Protein AF-A0A7S1RQK6-F1 (afdb_monomer_lite)

Foldseek 3Di:
DFFDDDPVLLVQLVVLLVVDDADDQVRAPDNPWPAPGKDKAFAQPDVHDHPDPVSVVSVVSCVVSVSNVVSVLVRCCRRPVVVSVPDTMDMDGHHTDDDDDDPPVDPDDDDDDDGDDDDDDDDDDDPDDPPPPD

Secondary structure (DSSP, 8-state):
-PPP--HHHHHHHHHHHHH--PPPGGG-S-TTS--SEEEEEE-TTSSS-TTSHHHHHHHHHHHHTHHHHHHHHHHHHHH-TTGGGT--EEEEEES----S---TT-SS-------S--SS------SS------

Sequence (134 aa):
RGKVCSDALLDELLAELRATEWPGENSRERKTVRTQGYLILSKPGGDVQPGSSKSRLAAAKIARHARLWDLCDELMREADPEFAQRWTSVALTKQFTGSPHIDHDNTGPFYGVAVGEFTGGAICVEAGPRLRVG

Structure (mmCIF, N/CA/C/O backbone):
data_AF-A0A7S1RQK6-F1
#
_entry.id   AF-A0A7S1RQK6-F1
#
loop_
_atom_site.group_PDB
_atom_site.id
_atom_site.type_symbol
_atom_site.label_atom_id
_atom_site.label_alt_id
_atom_site.label_comp_id
_atom_site.label_asym_id
_atom_site.label_entity_id
_atom_site.label_seq_id
_atom_site.pdbx_PDB_ins_code
_atom_site.Cartn_x
_atom_site.Cartn_y
_atom_site.Cartn_z
_atom_site.occupancy
_atom_site.B_iso_or_equiv
_atom_site.auth_seq_id
_atom_site.auth_comp_id
_atom_site.auth_asym_id
_atom_site.auth_atom_id
_atom_site.pdbx_PDB_model_num
ATOM 1 N N . ARG A 1 1 ? -7.309 4.502 17.962 1.00 47.38 1 ARG A N 1
ATOM 2 C CA . ARG A 1 1 ? -8.615 4.223 17.308 1.00 47.38 1 ARG A CA 1
ATOM 3 C C . ARG A 1 1 ? -8.407 4.374 15.811 1.00 47.38 1 ARG A C 1
ATOM 5 O O . ARG A 1 1 ? -7.678 5.288 15.445 1.00 47.38 1 ARG A O 1
ATOM 12 N N . GLY A 1 2 ? -8.981 3.487 14.994 1.00 62.31 2 GLY A N 1
ATOM 13 C CA . GLY A 1 2 ? -8.925 3.621 13.535 1.00 62.31 2 GLY A CA 1
ATOM 14 C C . GLY A 1 2 ? -9.536 4.947 13.081 1.00 62.31 2 GLY A C 1
ATOM 15 O O . GLY A 1 2 ? -10.439 5.467 13.742 1.00 62.31 2 GLY A O 1
ATOM 16 N N . LYS A 1 3 ? -8.992 5.512 12.005 1.00 78.94 3 LYS A N 1
ATOM 17 C CA . LYS A 1 3 ? -9.529 6.699 11.337 1.00 78.94 3 LYS A CA 1
ATOM 18 C C . LYS A 1 3 ? -10.507 6.227 10.267 1.00 78.94 3 LYS A C 1
ATOM 20 O O . LYS A 1 3 ? -10.216 5.260 9.569 1.00 78.94 3 LYS A O 1
ATOM 25 N N . VAL A 1 4 ? -11.670 6.862 10.200 1.00 82.25 4 VAL A N 1
ATOM 26 C CA . VAL A 1 4 ? -12.673 6.559 9.176 1.00 82.25 4 VAL A CA 1
ATOM 27 C C . VAL A 1 4 ? -12.263 7.303 7.913 1.00 82.25 4 VAL A C 1
ATOM 29 O O . VAL A 1 4 ? -12.002 8.500 7.991 1.00 82.25 4 VAL A O 1
ATOM 32 N N . CYS A 1 5 ? -12.169 6.578 6.804 1.00 90.69 5 CYS A N 1
ATOM 33 C CA . CYS A 1 5 ? -12.042 7.153 5.469 1.00 90.69 5 CYS A CA 1
ATOM 34 C C . CYS A 1 5 ? -13.377 6.987 4.740 1.00 90.69 5 CYS A C 1
ATOM 36 O O . CYS A 1 5 ? -14.199 6.162 5.147 1.00 90.69 5 CYS A O 1
ATOM 38 N N . SER A 1 6 ? -13.587 7.756 3.683 1.00 94.31 6 SER A N 1
ATOM 39 C CA . SER A 1 6 ? -14.833 7.776 2.935 1.00 94.31 6 SER A CA 1
ATOM 40 C C . SER A 1 6 ? -15.076 6.464 2.187 1.00 94.31 6 SER A C 1
ATOM 42 O O . SER A 1 6 ? -14.183 5.920 1.535 1.00 94.31 6 SER A O 1
ATOM 44 N N . ASP A 1 7 ? -16.316 5.970 2.246 1.00 94.69 7 ASP A N 1
ATOM 45 C CA . ASP A 1 7 ? -16.705 4.722 1.576 1.00 94.69 7 ASP A CA 1
ATOM 46 C C . ASP A 1 7 ? -16.482 4.804 0.060 1.00 94.69 7 ASP A C 1
ATOM 48 O O . ASP A 1 7 ? -15.964 3.869 -0.538 1.00 94.69 7 ASP A O 1
ATOM 52 N N . ALA A 1 8 ? -16.769 5.961 -0.548 1.00 96.31 8 ALA A N 1
ATOM 53 C CA . ALA A 1 8 ? -16.534 6.189 -1.973 1.00 96.31 8 ALA A CA 1
ATOM 54 C C . ALA A 1 8 ? -15.055 6.003 -2.360 1.00 96.31 8 ALA A C 1
ATOM 56 O O . ALA A 1 8 ? -14.757 5.355 -3.361 1.00 96.31 8 ALA A O 1
ATOM 57 N N . LEU A 1 9 ? -14.123 6.513 -1.548 1.00 96.50 9 LEU A N 1
ATOM 58 C CA . LEU A 1 9 ? -12.691 6.370 -1.806 1.00 96.50 9 LEU A CA 1
ATOM 59 C C . LEU A 1 9 ? -12.213 4.928 -1.594 1.00 96.50 9 LEU A C 1
ATOM 61 O O . LEU A 1 9 ? -11.378 4.429 -2.350 1.00 96.50 9 LEU A O 1
ATOM 65 N N . LEU A 1 10 ? -12.761 4.233 -0.592 1.00 96.69 10 LEU A N 1
ATOM 66 C CA . LEU A 1 10 ? -12.490 2.811 -0.366 1.00 96.69 10 LEU A CA 1
ATOM 67 C C . LEU A 1 10 ? -13.017 1.940 -1.519 1.00 96.69 10 LEU A C 1
ATOM 69 O O . LEU A 1 10 ? -12.328 1.003 -1.932 1.00 96.69 10 LEU A O 1
ATOM 73 N N . ASP A 1 11 ? -14.188 2.267 -2.067 1.00 97.56 11 ASP A N 1
ATOM 74 C CA . ASP A 1 11 ? -14.787 1.589 -3.22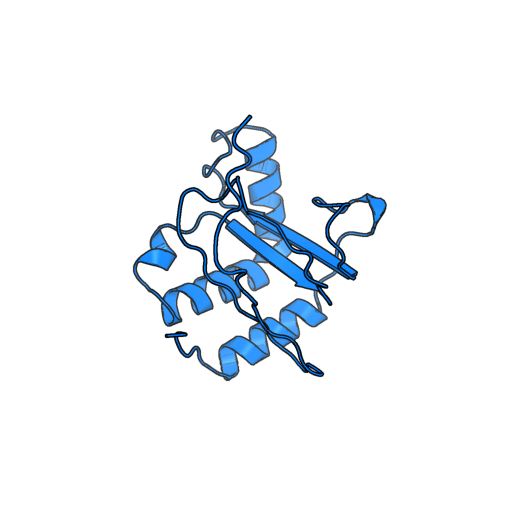0 1.00 97.56 11 ASP A CA 1
ATOM 7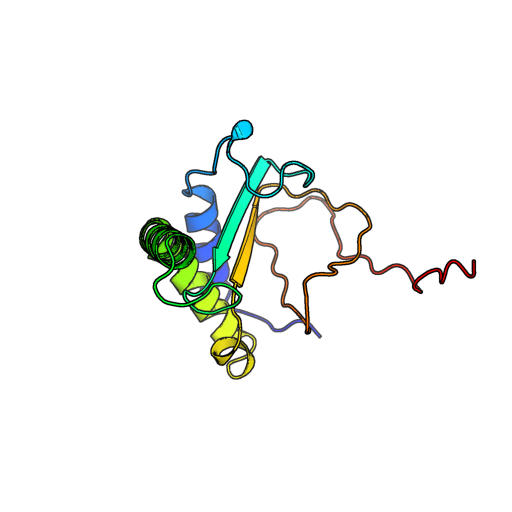5 C C . ASP A 1 11 ? -13.970 1.818 -4.499 1.00 97.56 11 ASP A C 1
ATOM 77 O O . ASP A 1 11 ? -13.694 0.865 -5.236 1.00 97.56 11 ASP A O 1
ATOM 81 N N . GLU A 1 12 ? -13.515 3.051 -4.744 1.00 97.94 12 GLU A N 1
ATOM 82 C CA . GLU A 1 12 ? -12.614 3.366 -5.858 1.00 97.94 12 GLU A CA 1
ATOM 83 C C . GLU A 1 12 ? -11.278 2.624 -5.738 1.00 97.94 12 GLU A C 1
ATOM 85 O O . GLU A 1 12 ? -10.813 2.016 -6.708 1.00 97.94 12 GLU A O 1
ATOM 90 N N . LEU A 1 13 ? -10.682 2.606 -4.541 1.00 97.81 13 LEU A N 1
ATOM 91 C CA . LEU A 1 13 ? -9.459 1.851 -4.273 1.00 97.81 13 LEU A CA 1
ATOM 92 C C . LEU A 1 13 ? -9.661 0.352 -4.518 1.00 97.81 13 LEU A C 1
ATOM 94 O O . LEU A 1 13 ? -8.820 -0.291 -5.149 1.00 97.81 13 LEU A O 1
ATOM 98 N N . LEU A 1 14 ? -10.774 -0.219 -4.055 1.00 98.00 14 LEU A N 1
ATOM 99 C CA . LEU A 1 14 ? -11.095 -1.625 -4.281 1.00 98.00 14 LEU A CA 1
ATOM 100 C C . LEU A 1 14 ? -11.269 -1.940 -5.773 1.00 98.00 14 LEU A C 1
ATOM 102 O O . LEU A 1 14 ? -10.790 -2.981 -6.236 1.00 98.00 14 LEU A O 1
ATOM 106 N N . ALA A 1 15 ? -11.943 -1.067 -6.525 1.00 98.06 15 ALA A N 1
ATOM 107 C CA . ALA A 1 15 ? -12.120 -1.224 -7.964 1.00 98.06 15 ALA A CA 1
ATOM 108 C C . ALA A 1 15 ? -10.768 -1.228 -8.694 1.00 98.06 15 ALA A C 1
ATOM 110 O O . ALA A 1 15 ? -10.494 -2.143 -9.478 1.00 98.06 15 ALA A O 1
ATOM 111 N N . GLU A 1 16 ? -9.887 -0.281 -8.368 1.00 98.00 16 GLU A N 1
ATOM 112 C CA . GLU A 1 16 ? -8.551 -0.193 -8.958 1.00 98.00 16 GLU A CA 1
ATOM 113 C C . GLU A 1 16 ? -7.683 -1.415 -8.590 1.00 98.00 16 GLU A C 1
ATOM 115 O O . GLU A 1 16 ? -7.036 -2.018 -9.451 1.00 98.00 16 GLU A O 1
ATOM 120 N N . LEU A 1 17 ? -7.718 -1.873 -7.331 1.00 97.25 17 LEU A N 1
ATOM 121 C CA . LEU A 1 17 ? -7.009 -3.083 -6.888 1.00 97.25 17 LEU A CA 1
ATOM 122 C C . LEU A 1 17 ? -7.485 -4.354 -7.611 1.00 97.25 17 LEU A C 1
ATOM 124 O O . LEU A 1 17 ? -6.682 -5.254 -7.887 1.00 97.25 17 LEU A O 1
ATOM 128 N N . ARG A 1 18 ? -8.783 -4.447 -7.925 1.00 96.62 18 ARG A N 1
ATOM 129 C CA . ARG A 1 18 ? -9.360 -5.556 -8.705 1.00 96.62 18 ARG A CA 1
ATOM 130 C C . ARG A 1 18 ? -8.921 -5.512 -10.169 1.00 96.62 18 ARG A C 1
ATOM 132 O O . ARG A 1 18 ? -8.662 -6.575 -10.731 1.00 96.62 18 ARG A O 1
ATOM 139 N N . ALA A 1 19 ? -8.811 -4.320 -10.754 1.00 96.06 19 ALA A N 1
ATOM 140 C CA . ALA A 1 19 ? -8.357 -4.112 -12.131 1.00 96.06 19 ALA A CA 1
ATOM 141 C C . ALA A 1 19 ? -6.831 -4.240 -12.303 1.00 96.06 19 ALA A C 1
ATOM 143 O O . ALA A 1 19 ? -6.342 -4.435 -13.415 1.00 96.06 19 ALA A O 1
ATOM 144 N N . THR A 1 20 ? -6.074 -4.147 -11.208 1.00 95.06 20 THR A N 1
ATOM 145 C CA . THR A 1 20 ? -4.610 -4.180 -11.224 1.00 95.06 20 THR A CA 1
ATOM 146 C C . THR A 1 20 ? -4.068 -5.505 -11.757 1.00 95.06 20 THR A C 1
ATOM 148 O O . THR A 1 20 ? -4.396 -6.590 -11.271 1.00 95.06 20 THR A O 1
ATOM 151 N N . GLU A 1 21 ? -3.144 -5.410 -12.712 1.00 92.44 21 GLU A N 1
ATOM 152 C CA . GLU A 1 21 ? -2.315 -6.532 -13.136 1.00 92.44 21 GLU A CA 1
ATOM 153 C C . GLU A 1 21 ? -1.222 -6.788 -12.086 1.00 92.44 21 GLU A C 1
ATOM 155 O O . GLU A 1 21 ? -0.273 -6.015 -11.929 1.00 92.44 21 GLU A O 1
ATOM 160 N N . TRP A 1 22 ? -1.369 -7.877 -11.333 1.00 91.75 22 TRP A N 1
ATOM 161 C CA . TRP A 1 22 ? -0.448 -8.225 -10.255 1.00 91.75 22 TRP A CA 1
ATOM 162 C C . TRP A 1 22 ? 0.832 -8.876 -10.795 1.00 91.75 22 TRP A C 1
ATOM 164 O O . TRP A 1 22 ? 0.753 -9.716 -11.695 1.00 91.75 22 TRP A O 1
ATOM 174 N N . PRO A 1 23 ? 2.014 -8.573 -10.219 1.00 87.81 23 PRO A N 1
ATOM 175 C CA . PRO A 1 23 ? 3.240 -9.277 -10.570 1.00 87.81 23 PRO A CA 1
ATOM 176 C C . PRO A 1 23 ? 3.088 -10.791 -10.385 1.00 87.81 23 PRO A C 1
ATOM 178 O O . PRO A 1 23 ? 2.694 -11.260 -9.314 1.00 87.81 23 PRO A O 1
ATOM 181 N N . GLY A 1 24 ? 3.432 -11.552 -11.427 1.00 81.56 24 GLY A N 1
ATOM 182 C CA . GLY A 1 24 ? 3.401 -13.014 -11.397 1.00 81.56 24 GLY A CA 1
ATOM 183 C C . GLY A 1 24 ? 4.347 -13.602 -10.349 1.00 81.56 24 GLY A C 1
ATOM 184 O O . GLY A 1 24 ? 5.301 -12.954 -9.917 1.00 81.56 24 GLY A O 1
ATOM 185 N N . GLU A 1 25 ? 4.105 -14.856 -9.964 1.00 73.19 25 GLU A N 1
ATOM 186 C CA . GLU A 1 25 ? 4.691 -15.489 -8.776 1.00 73.19 25 GLU A CA 1
ATOM 187 C C . GLU A 1 25 ? 6.218 -15.340 -8.652 1.00 73.19 25 GLU A C 1
ATOM 189 O O . GLU A 1 25 ? 6.740 -15.009 -7.582 1.00 73.19 25 GLU A O 1
ATOM 194 N N . ASN A 1 26 ? 6.915 -15.527 -9.776 1.00 73.06 26 ASN A N 1
ATOM 195 C CA . ASN A 1 26 ? 8.374 -15.507 -9.884 1.00 73.06 26 ASN A CA 1
ATOM 196 C C . ASN A 1 26 ? 8.990 -14.103 -9.809 1.00 73.06 26 ASN A C 1
ATOM 198 O O . ASN A 1 26 ? 10.172 -13.977 -9.475 1.00 73.06 26 ASN A O 1
ATOM 202 N N . SER A 1 27 ? 8.184 -13.074 -10.071 1.00 75.31 27 SER A N 1
ATOM 203 C CA . SER A 1 27 ? 8.580 -11.664 -10.143 1.00 75.31 27 SER A CA 1
ATOM 204 C C . SER A 1 27 ? 8.132 -10.859 -8.918 1.00 75.31 27 SER A C 1
ATOM 206 O O . SER A 1 27 ? 8.311 -9.643 -8.883 1.00 75.31 27 SER A O 1
ATOM 208 N N . ARG A 1 28 ? 7.542 -11.515 -7.909 1.00 74.94 28 ARG A N 1
ATOM 209 C CA . ARG A 1 28 ? 7.101 -10.866 -6.667 1.00 74.94 28 ARG A CA 1
ATOM 210 C C . ARG A 1 28 ? 8.294 -10.439 -5.815 1.00 74.94 28 ARG A C 1
ATOM 212 O O . ARG A 1 28 ? 9.222 -11.214 -5.588 1.00 74.94 28 ARG A O 1
ATOM 219 N N . GLU A 1 29 ? 8.208 -9.227 -5.272 1.00 79.00 29 GLU A N 1
ATOM 220 C CA . GLU A 1 29 ? 9.249 -8.616 -4.431 1.00 79.00 29 GLU A CA 1
ATOM 221 C C . GLU A 1 29 ? 9.434 -9.334 -3.087 1.00 79.00 29 GLU A C 1
ATOM 223 O O . GLU A 1 29 ? 10.536 -9.364 -2.544 1.00 79.00 29 GLU A O 1
ATOM 228 N N . ARG A 1 30 ? 8.370 -9.941 -2.548 1.00 79.31 30 ARG A N 1
ATOM 229 C CA . ARG A 1 30 ? 8.390 -10.677 -1.277 1.00 79.31 30 ARG A CA 1
ATOM 230 C C . ARG A 1 30 ? 7.843 -12.091 -1.475 1.00 79.31 30 ARG A C 1
ATOM 232 O O . ARG A 1 30 ? 6.659 -12.345 -1.290 1.00 79.31 30 ARG A O 1
ATOM 239 N N . LYS A 1 31 ? 8.718 -13.027 -1.857 1.00 78.88 31 LYS A N 1
ATOM 240 C CA . LYS A 1 31 ? 8.346 -14.427 -2.163 1.00 78.88 31 LYS A CA 1
ATOM 241 C C . LYS A 1 31 ? 7.885 -15.236 -0.945 1.00 78.88 31 LYS A C 1
ATOM 243 O O . LYS A 1 31 ? 7.193 -16.232 -1.104 1.00 78.88 31 LYS A O 1
ATOM 248 N N . THR A 1 32 ? 8.278 -14.821 0.256 1.00 83.56 32 THR A N 1
ATOM 249 C CA . THR A 1 32 ? 7.926 -15.482 1.523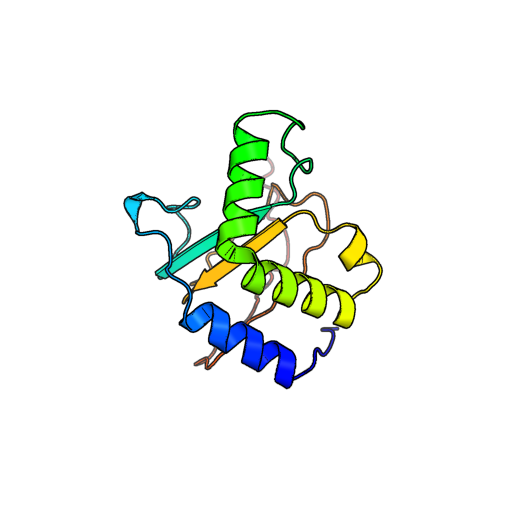 1.00 83.56 32 THR A CA 1
ATOM 250 C C . THR A 1 32 ? 6.555 -15.062 2.052 1.00 83.56 32 THR A C 1
ATOM 252 O O . THR A 1 32 ? 6.007 -15.732 2.926 1.00 83.56 32 THR A O 1
ATOM 255 N N . VAL A 1 33 ? 5.986 -13.970 1.530 1.00 84.44 33 VAL A N 1
ATOM 256 C CA . VAL A 1 33 ? 4.670 -13.473 1.933 1.00 84.44 33 VAL A CA 1
ATOM 257 C C . VAL A 1 33 ? 3.583 -14.316 1.270 1.00 84.44 33 VAL A C 1
ATOM 259 O O . VAL A 1 33 ? 3.547 -14.468 0.048 1.00 84.44 33 VAL A O 1
ATOM 262 N N . ARG A 1 34 ? 2.664 -14.853 2.080 1.00 88.06 34 ARG A N 1
ATOM 263 C CA . ARG A 1 34 ? 1.525 -15.643 1.599 1.00 88.06 34 ARG A CA 1
ATOM 264 C C . ARG A 1 34 ? 0.437 -14.715 1.077 1.00 88.06 34 ARG A C 1
ATOM 266 O O . ARG A 1 34 ? -0.313 -14.124 1.845 1.00 88.06 34 ARG A O 1
ATOM 273 N N . THR A 1 35 ? 0.382 -14.565 -0.236 1.00 90.44 35 THR A N 1
ATOM 274 C CA . THR A 1 35 ? -0.552 -13.668 -0.920 1.00 90.44 35 THR A CA 1
ATOM 275 C C . THR A 1 35 ? -0.709 -14.096 -2.378 1.00 90.44 35 THR A C 1
ATOM 277 O O . THR A 1 35 ? 0.209 -14.691 -2.948 1.00 90.44 35 THR A O 1
ATOM 280 N N . GLN A 1 36 ? -1.837 -13.778 -3.008 1.00 91.69 36 GLN A N 1
ATOM 281 C CA . GLN A 1 36 ? -2.033 -13.971 -4.452 1.00 91.69 36 GLN A CA 1
ATOM 282 C C . GLN A 1 36 ? -1.397 -12.845 -5.276 1.00 91.69 36 GLN A C 1
ATOM 284 O O . GLN A 1 36 ? -1.054 -13.049 -6.436 1.00 91.69 36 GLN A O 1
ATOM 289 N N . GLY A 1 37 ? -1.209 -11.668 -4.678 1.00 91.62 37 GLY A N 1
ATOM 290 C CA . GLY A 1 37 ? -0.585 -10.513 -5.318 1.00 91.62 37 GLY A CA 1
ATOM 291 C C . GLY A 1 37 ? 0.192 -9.674 -4.313 1.00 91.62 37 GLY A C 1
ATOM 292 O O . GLY A 1 37 ? -0.210 -9.558 -3.153 1.00 91.62 37 GLY A O 1
ATOM 293 N N . TYR A 1 38 ? 1.330 -9.131 -4.737 1.00 92.38 38 TYR A N 1
ATOM 294 C CA . TYR A 1 38 ? 2.165 -8.273 -3.901 1.00 92.38 38 TYR A CA 1
ATOM 295 C C . TYR A 1 38 ? 2.823 -7.190 -4.749 1.00 92.38 38 TYR A C 1
ATOM 297 O O . TYR A 1 38 ? 3.470 -7.504 -5.751 1.00 92.38 38 TYR A O 1
ATOM 305 N N . LEU A 1 39 ? 2.669 -5.936 -4.337 1.00 92.94 39 LEU A N 1
ATOM 306 C CA . LEU A 1 39 ? 3.200 -4.771 -5.032 1.00 92.94 39 LEU A CA 1
ATOM 307 C C . LEU A 1 39 ? 3.647 -3.727 -4.006 1.00 92.94 39 LEU A C 1
ATOM 309 O O . LEU A 1 39 ? 2.836 -3.284 -3.202 1.00 92.94 39 LEU A O 1
ATOM 313 N N . ILE A 1 40 ? 4.911 -3.307 -4.046 1.00 92.62 40 ILE A N 1
ATOM 314 C CA . ILE A 1 40 ? 5.378 -2.142 -3.281 1.00 92.62 40 ILE A CA 1
ATOM 315 C C . ILE A 1 40 ? 5.500 -0.935 -4.207 1.00 92.62 40 ILE A C 1
ATOM 317 O O . ILE A 1 40 ? 6.144 -1.017 -5.254 1.00 92.62 40 ILE A O 1
ATOM 321 N N . LEU A 1 41 ? 4.934 0.198 -3.809 1.00 93.19 41 LEU A N 1
ATOM 322 C CA . LEU A 1 41 ? 5.190 1.494 -4.433 1.00 93.19 41 LEU A CA 1
ATOM 323 C C . LEU A 1 41 ? 5.958 2.363 -3.432 1.00 93.19 41 LEU A C 1
ATOM 325 O O . LEU A 1 41 ? 5.558 2.456 -2.274 1.00 93.19 41 LEU A O 1
ATOM 329 N N . SER A 1 42 ? 7.063 2.980 -3.856 1.00 90.56 42 SER A N 1
ATOM 330 C CA . SER A 1 42 ? 7.960 3.740 -2.970 1.00 90.56 42 SER A CA 1
ATOM 331 C C . SER A 1 42 ? 8.401 5.045 -3.622 1.00 90.56 42 SER A C 1
ATOM 333 O O . SER A 1 42 ? 8.833 5.036 -4.778 1.00 90.56 42 SER A O 1
ATOM 335 N N . LYS A 1 43 ? 8.344 6.155 -2.873 1.00 84.38 43 LYS A N 1
ATOM 336 C CA . LYS A 1 43 ? 8.792 7.475 -3.335 1.00 84.38 43 LYS A CA 1
ATOM 337 C C . LYS A 1 43 ? 10.257 7.413 -3.797 1.00 84.38 43 LYS A C 1
ATOM 339 O O . LYS A 1 43 ? 11.105 6.854 -3.089 1.00 84.38 43 LYS A O 1
ATOM 344 N N . PRO A 1 44 ? 10.597 8.024 -4.945 1.00 67.69 44 PRO A N 1
ATOM 345 C CA . PRO A 1 44 ? 11.989 8.237 -5.319 1.00 67.69 44 PRO A CA 1
ATOM 346 C C . PRO A 1 44 ? 12.661 9.112 -4.254 1.00 67.69 44 PRO A C 1
ATOM 348 O O . PRO A 1 44 ? 12.154 10.186 -3.943 1.00 67.69 44 PRO A O 1
ATOM 351 N N . GLY A 1 45 ? 13.783 8.667 -3.685 1.00 60.97 45 GLY A N 1
ATOM 352 C CA . GLY A 1 45 ? 14.475 9.422 -2.633 1.00 60.97 45 GLY A CA 1
ATOM 353 C C . GLY A 1 45 ? 14.043 9.116 -1.194 1.00 60.97 45 GLY A C 1
ATOM 354 O O . GLY A 1 45 ? 14.486 9.828 -0.301 1.00 60.97 45 GLY A O 1
ATOM 355 N N . GLY A 1 46 ? 13.217 8.084 -0.956 1.00 66.69 46 GLY A N 1
ATOM 356 C CA . GLY A 1 46 ? 13.105 7.449 0.368 1.00 66.69 46 GLY A CA 1
ATOM 357 C C . GLY A 1 46 ? 14.409 6.720 0.732 1.00 66.69 46 GLY A C 1
ATOM 358 O O . GLY A 1 46 ? 15.491 7.291 0.650 1.00 66.69 46 GLY A O 1
ATOM 359 N N . ASP A 1 47 ? 14.356 5.414 0.999 1.00 60.88 47 ASP A N 1
ATOM 360 C CA . ASP A 1 47 ? 15.565 4.602 1.273 1.00 60.88 47 ASP A CA 1
ATOM 361 C C . ASP A 1 47 ? 16.480 4.396 0.045 1.00 60.88 47 ASP A C 1
ATOM 363 O O . ASP A 1 47 ? 17.456 3.643 0.073 1.00 60.88 47 ASP A O 1
ATOM 367 N N . VAL A 1 48 ? 16.152 5.030 -1.083 1.00 65.38 48 VAL A N 1
ATOM 368 C CA . VAL A 1 48 ? 16.829 4.852 -2.365 1.00 65.38 48 VAL A CA 1
ATOM 369 C C . VAL A 1 48 ? 17.504 6.151 -2.773 1.00 65.38 48 VAL A C 1
ATOM 371 O O . VAL A 1 48 ? 16.834 7.154 -3.012 1.00 65.38 48 VAL A O 1
ATOM 374 N N . GLN A 1 49 ? 18.827 6.104 -2.941 1.00 73.06 49 GLN A N 1
ATOM 375 C CA . GLN A 1 49 ? 19.631 7.253 -3.353 1.00 73.06 49 GLN A CA 1
ATOM 376 C C . GLN A 1 49 ? 19.065 7.914 -4.631 1.00 73.06 49 GLN A C 1
ATOM 378 O O . GLN A 1 49 ? 18.876 7.212 -5.640 1.00 73.06 49 GLN A O 1
ATOM 383 N N . PRO A 1 50 ? 18.818 9.240 -4.620 1.00 74.00 50 PRO A N 1
ATOM 384 C CA . PRO A 1 50 ? 18.365 9.977 -5.795 1.00 74.00 50 PRO A CA 1
ATOM 385 C C . PRO A 1 50 ? 19.304 9.791 -6.994 1.00 74.00 50 PRO A C 1
ATOM 387 O O . PRO A 1 50 ? 20.522 9.755 -6.845 1.00 74.00 50 PRO A O 1
ATOM 390 N N . GLY A 1 51 ? 18.733 9.649 -8.192 1.00 77.44 51 GLY A N 1
ATOM 391 C CA . GLY A 1 51 ? 19.485 9.457 -9.440 1.00 77.44 51 GLY A CA 1
ATOM 392 C C . GLY A 1 51 ? 20.003 8.032 -9.682 1.00 77.44 51 GLY A C 1
ATOM 393 O O . GLY A 1 51 ? 20.480 7.733 -10.778 1.00 77.44 51 GLY A O 1
ATOM 394 N N . SER A 1 52 ? 19.869 7.120 -8.715 1.00 83.44 52 SER A N 1
ATOM 395 C CA . SER A 1 52 ? 20.254 5.719 -8.897 1.00 83.44 52 SER A CA 1
ATOM 396 C C . SER A 1 52 ? 19.345 4.985 -9.896 1.00 83.44 52 SER A C 1
ATOM 398 O O . SER A 1 52 ? 18.202 5.362 -10.165 1.00 83.44 52 SER A O 1
ATOM 400 N N . SER A 1 53 ? 19.818 3.864 -10.448 1.00 85.69 53 SER A N 1
ATOM 401 C CA . SER A 1 53 ? 18.965 2.988 -11.270 1.00 85.69 53 SER A CA 1
ATOM 402 C C . SER A 1 53 ? 17.736 2.498 -10.499 1.00 85.69 53 SER A C 1
ATOM 404 O O . SER A 1 53 ? 16.650 2.426 -11.064 1.00 85.69 53 SER A O 1
ATOM 406 N N . LYS A 1 54 ? 17.879 2.249 -9.191 1.00 82.69 54 LYS A N 1
ATOM 407 C CA . LYS A 1 54 ? 16.761 1.876 -8.318 1.00 82.69 54 LYS A CA 1
ATOM 408 C C . LYS A 1 54 ? 15.731 3.004 -8.192 1.00 82.69 54 LYS A C 1
ATOM 410 O O . LYS A 1 54 ? 14.542 2.722 -8.290 1.00 82.69 54 LYS A O 1
ATOM 415 N N . SER A 1 55 ? 16.153 4.267 -8.044 1.00 84.62 55 SER A N 1
ATOM 416 C CA . SER A 1 55 ? 15.204 5.389 -7.937 1.00 84.62 55 SER A CA 1
ATOM 417 C C . SER A 1 55 ? 14.438 5.606 -9.242 1.00 84.62 55 SER A C 1
ATOM 419 O O . SER A 1 55 ? 13.251 5.915 -9.212 1.00 84.62 55 SER A O 1
ATOM 421 N N . ARG A 1 56 ? 15.094 5.396 -10.392 1.00 87.44 56 ARG A N 1
ATOM 422 C CA . ARG A 1 56 ? 14.449 5.462 -11.714 1.00 87.44 56 ARG A CA 1
ATOM 423 C C . ARG A 1 56 ? 13.414 4.354 -11.907 1.00 87.44 56 ARG A C 1
ATOM 425 O O . ARG A 1 56 ? 12.321 4.628 -12.389 1.00 87.44 56 ARG A O 1
ATOM 432 N N . LEU A 1 57 ? 13.731 3.126 -11.495 1.00 88.56 57 LEU A N 1
ATOM 433 C CA . LEU A 1 57 ? 12.785 2.006 -11.545 1.00 88.56 57 LEU A CA 1
ATOM 434 C C . LEU A 1 57 ? 11.591 2.224 -10.606 1.00 88.56 57 LEU A C 1
ATOM 436 O O . LEU A 1 57 ? 10.461 1.960 -11.005 1.00 88.56 57 LEU A O 1
ATOM 440 N N . ALA A 1 58 ? 11.817 2.753 -9.399 1.00 89.19 58 ALA A N 1
ATOM 441 C CA . ALA A 1 58 ? 10.742 3.097 -8.468 1.00 89.19 58 ALA A CA 1
ATOM 442 C C . ALA A 1 58 ? 9.811 4.178 -9.044 1.00 89.19 58 ALA A C 1
ATOM 444 O O . ALA A 1 58 ? 8.594 4.005 -9.033 1.00 89.19 58 ALA A O 1
ATOM 445 N N . ALA A 1 59 ? 10.375 5.240 -9.632 1.00 89.88 59 ALA A N 1
ATOM 446 C CA . ALA A 1 59 ? 9.604 6.281 -10.313 1.00 89.88 59 ALA A CA 1
ATOM 447 C C . ALA A 1 59 ? 8.778 5.716 -11.481 1.00 89.88 59 ALA A C 1
ATOM 449 O O . ALA A 1 59 ? 7.591 6.011 -11.594 1.00 89.88 59 ALA A O 1
ATOM 450 N N . ALA A 1 60 ? 9.374 4.857 -12.314 1.00 91.88 60 ALA A N 1
ATOM 451 C CA . ALA A 1 60 ? 8.669 4.201 -13.414 1.00 91.88 60 ALA A CA 1
ATOM 452 C C . ALA A 1 60 ? 7.537 3.284 -12.918 1.00 91.88 60 ALA A C 1
ATOM 454 O O . ALA A 1 60 ? 6.476 3.217 -13.535 1.00 91.88 60 ALA A O 1
ATOM 455 N N . LYS A 1 61 ? 7.742 2.600 -11.787 1.00 92.38 61 LYS A N 1
ATOM 456 C CA . LYS A 1 61 ? 6.731 1.739 -11.167 1.00 92.38 61 LYS A CA 1
ATOM 457 C C . LYS A 1 61 ? 5.561 2.548 -10.608 1.00 92.38 61 LYS A C 1
ATOM 459 O O . LYS A 1 61 ? 4.421 2.169 -10.846 1.00 92.38 61 LYS A O 1
ATOM 464 N N . ILE A 1 62 ? 5.827 3.674 -9.942 1.00 93.50 62 ILE A N 1
ATOM 465 C CA . ILE A 1 62 ? 4.773 4.617 -9.539 1.00 93.50 62 ILE A CA 1
ATOM 466 C C . ILE A 1 62 ? 4.028 5.125 -10.770 1.00 93.50 62 ILE A C 1
ATOM 468 O O . ILE A 1 62 ? 2.811 5.054 -10.789 1.00 93.50 62 ILE A O 1
ATOM 472 N N . ALA A 1 63 ? 4.730 5.559 -11.821 1.00 94.12 63 ALA A N 1
ATOM 473 C CA . ALA A 1 63 ? 4.084 6.054 -13.036 1.00 94.12 63 ALA A CA 1
ATOM 474 C C . ALA A 1 63 ? 3.167 5.001 -13.688 1.00 94.12 63 ALA A C 1
ATOM 476 O O . ALA A 1 63 ? 2.071 5.330 -14.133 1.00 94.12 63 ALA A O 1
ATOM 477 N N . ARG A 1 64 ? 3.575 3.723 -13.695 1.00 94.62 64 ARG A N 1
ATOM 478 C CA . ARG A 1 64 ? 2.738 2.604 -14.167 1.00 94.62 64 ARG A CA 1
ATOM 479 C C . ARG A 1 64 ? 1.484 2.397 -13.309 1.00 94.62 64 ARG A C 1
ATOM 481 O O . ARG A 1 64 ? 0.467 1.959 -13.833 1.00 94.62 64 ARG A O 1
ATOM 488 N N . HIS A 1 65 ? 1.562 2.686 -12.014 1.00 95.94 65 HIS A N 1
ATOM 489 C CA . HIS A 1 65 ? 0.486 2.499 -11.039 1.00 95.94 65 HIS A CA 1
ATOM 490 C C . HIS A 1 65 ? 0.018 3.839 -10.450 1.00 95.94 65 HIS A C 1
ATOM 492 O O . HIS A 1 65 ? -0.299 3.915 -9.264 1.00 95.94 65 HIS A O 1
ATOM 498 N N . ALA A 1 66 ? -0.003 4.902 -11.264 1.00 96.12 66 ALA A N 1
ATOM 499 C CA . ALA A 1 66 ? -0.226 6.263 -10.778 1.00 96.12 66 ALA A CA 1
ATOM 500 C C . ALA A 1 66 ? -1.588 6.403 -10.089 1.00 96.12 66 ALA A C 1
ATOM 502 O O . ALA A 1 66 ? -1.660 6.934 -8.989 1.00 96.12 66 ALA A O 1
ATOM 503 N N . ARG A 1 67 ? -2.647 5.813 -10.663 1.00 97.56 67 ARG A N 1
ATOM 504 C CA . ARG A 1 67 ? -3.986 5.864 -10.063 1.00 97.56 67 ARG A CA 1
ATOM 505 C C . ARG A 1 67 ? -4.042 5.195 -8.687 1.00 97.56 67 ARG A C 1
ATOM 507 O O . ARG A 1 67 ? -4.586 5.781 -7.759 1.00 97.56 67 ARG A O 1
ATOM 514 N N . LEU A 1 68 ? -3.444 4.009 -8.531 1.00 97.00 68 LEU A N 1
ATOM 515 C CA . LEU A 1 68 ? -3.322 3.352 -7.222 1.00 97.00 68 LEU A CA 1
ATOM 516 C C . LEU A 1 68 ? -2.563 4.219 -6.217 1.00 97.00 68 LEU A C 1
ATOM 518 O O . LEU A 1 68 ? -2.957 4.302 -5.056 1.00 97.00 68 LEU A O 1
ATOM 522 N N . TRP A 1 69 ? -1.457 4.823 -6.655 1.00 96.62 69 TRP A N 1
ATOM 523 C CA . TRP A 1 69 ? -0.651 5.698 -5.815 1.00 96.62 69 TRP A CA 1
ATOM 524 C C . TRP A 1 69 ? -1.454 6.908 -5.331 1.00 96.62 69 TRP A C 1
ATOM 526 O O . TRP A 1 69 ? -1.469 7.176 -4.131 1.00 96.62 69 TRP A O 1
ATOM 536 N N . ASP A 1 70 ? -2.156 7.582 -6.241 1.00 97.12 70 ASP A N 1
ATOM 537 C CA . ASP A 1 70 ? -2.963 8.763 -5.939 1.00 97.12 70 ASP A CA 1
ATOM 538 C C . ASP A 1 70 ? -4.100 8.429 -4.963 1.00 97.12 70 ASP A C 1
ATOM 540 O O . ASP A 1 70 ? -4.273 9.134 -3.972 1.00 97.12 70 ASP A O 1
ATOM 544 N N . LEU A 1 71 ? -4.798 7.302 -5.162 1.00 97.69 71 LEU A N 1
ATOM 545 C CA . LEU A 1 71 ? -5.847 6.832 -4.245 1.00 97.69 71 LEU A CA 1
ATOM 546 C C . LEU A 1 71 ? -5.294 6.518 -2.845 1.00 97.69 71 LEU A C 1
ATOM 548 O O . LEU A 1 71 ? -5.921 6.851 -1.842 1.00 97.69 71 LEU A O 1
ATOM 552 N N . CYS A 1 72 ? -4.106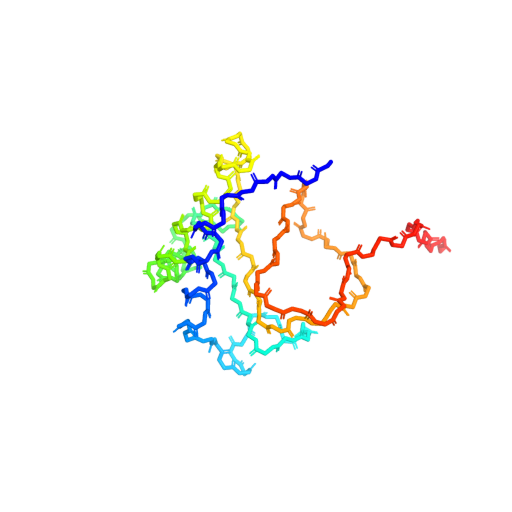 5.907 -2.747 1.00 96.50 72 CYS A N 1
ATOM 553 C CA . CYS A 1 72 ? -3.457 5.670 -1.452 1.00 96.50 72 CYS A CA 1
ATOM 554 C C . CYS A 1 72 ? -3.057 6.981 -0.761 1.00 96.50 72 CYS A C 1
ATOM 556 O O . CYS A 1 72 ? -3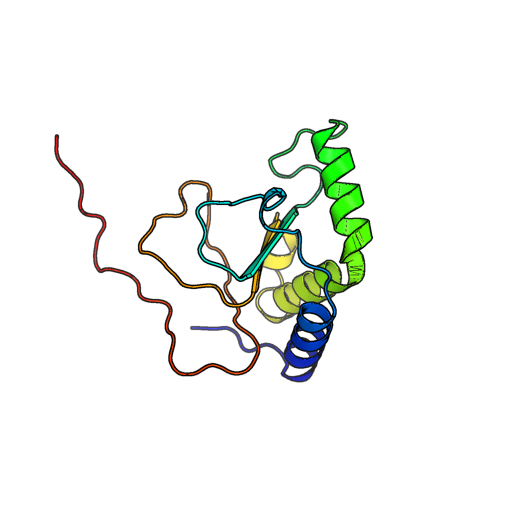.193 7.102 0.456 1.00 96.50 72 CYS A O 1
ATOM 558 N N . ASP A 1 73 ? -2.547 7.952 -1.520 1.00 95.44 73 ASP A N 1
ATOM 559 C CA . ASP A 1 73 ? -2.144 9.259 -1.000 1.00 95.44 73 ASP A CA 1
ATOM 560 C C . ASP A 1 73 ? -3.358 10.070 -0.519 1.00 95.44 73 ASP A C 1
ATOM 562 O O . ASP A 1 73 ? -3.308 10.685 0.547 1.00 95.44 73 ASP A O 1
ATOM 566 N N . GLU A 1 74 ? -4.470 10.026 -1.257 1.00 96.44 74 GLU A N 1
ATOM 567 C CA . GLU A 1 74 ? -5.745 10.633 -0.864 1.00 96.44 74 GLU A CA 1
ATOM 568 C C . GLU A 1 74 ? -6.307 9.987 0.405 1.00 96.44 74 GLU A C 1
ATOM 570 O O . GLU A 1 74 ? -6.627 10.695 1.361 1.00 96.44 74 GLU A O 1
ATOM 575 N N . LEU A 1 75 ? -6.308 8.651 0.472 1.00 95.69 75 LEU A N 1
ATOM 576 C CA . LEU A 1 75 ? -6.755 7.907 1.650 1.00 95.69 75 LEU A CA 1
ATOM 577 C C . LEU A 1 75 ? -5.917 8.271 2.879 1.00 95.69 75 LEU A C 1
ATOM 579 O O . LEU A 1 75 ? -6.440 8.486 3.974 1.00 95.69 75 LEU A O 1
ATOM 583 N N . MET A 1 76 ? -4.601 8.388 2.695 1.00 94.31 76 MET A N 1
ATOM 584 C CA . MET A 1 76 ? -3.710 8.802 3.767 1.00 94.31 76 MET A CA 1
ATOM 585 C C . MET A 1 76 ? -3.952 10.243 4.206 1.00 94.31 76 MET A C 1
ATOM 587 O O . MET A 1 76 ? -3.913 10.503 5.406 1.00 94.31 76 MET A O 1
ATOM 591 N N . ARG A 1 77 ? -4.225 11.175 3.281 1.00 94.94 77 ARG A N 1
ATOM 592 C CA . ARG A 1 77 ? -4.601 12.552 3.640 1.00 94.94 77 ARG A CA 1
ATOM 593 C C . ARG A 1 77 ? -5.916 12.603 4.407 1.00 94.94 77 ARG A C 1
ATOM 595 O O . ARG A 1 77 ? -6.012 13.402 5.333 1.00 94.94 77 ARG A O 1
ATOM 602 N N . GLU A 1 78 ? -6.896 11.772 4.058 1.00 94.56 78 GLU A N 1
ATOM 603 C CA . GLU A 1 78 ? -8.171 11.704 4.780 1.00 94.56 78 GLU A CA 1
ATOM 604 C C . GLU A 1 78 ? -7.977 11.160 6.207 1.00 94.56 78 GLU A C 1
ATOM 606 O O . GLU A 1 78 ? -8.498 11.719 7.175 1.00 94.56 78 GLU A O 1
ATOM 611 N N . ALA A 1 79 ? -7.162 10.113 6.362 1.00 93.81 79 ALA A N 1
ATOM 612 C CA . ALA A 1 79 ? -6.881 9.511 7.662 1.00 93.81 79 ALA A CA 1
ATOM 613 C C . ALA A 1 79 ? -5.991 10.389 8.565 1.00 93.81 79 ALA A C 1
ATOM 615 O O . ALA A 1 79 ? -6.255 10.522 9.769 1.00 93.81 79 ALA A O 1
ATOM 616 N N . ASP A 1 80 ? -4.914 10.944 8.001 1.00 93.38 80 ASP A N 1
ATOM 617 C CA . ASP A 1 80 ? -3.870 11.696 8.700 1.00 93.38 80 ASP A CA 1
ATOM 618 C C . ASP A 1 80 ? -3.093 12.630 7.736 1.00 93.38 80 ASP A C 1
ATOM 620 O O . ASP A 1 80 ? -2.077 12.234 7.147 1.00 93.38 80 ASP A O 1
ATOM 624 N N . PRO A 1 81 ? -3.516 13.905 7.606 1.00 93.44 81 PRO A N 1
ATOM 625 C CA . PRO A 1 81 ? -2.856 14.887 6.744 1.00 93.44 81 PRO A CA 1
ATOM 626 C C . PRO A 1 81 ? -1.384 15.161 7.084 1.00 93.44 81 PRO A C 1
ATOM 628 O O . PRO A 1 81 ? -0.624 15.601 6.217 1.00 93.44 81 PRO A O 1
ATOM 631 N N . GLU A 1 82 ? -0.965 14.954 8.336 1.00 92.38 82 GLU A N 1
ATOM 632 C CA . GLU A 1 82 ? 0.419 15.180 8.760 1.00 92.38 82 GLU A CA 1
ATOM 633 C C . GLU A 1 82 ? 1.299 13.993 8.349 1.00 92.38 82 GLU A C 1
ATOM 635 O O . GLU A 1 82 ? 2.379 14.168 7.780 1.00 92.38 82 GLU A O 1
ATOM 640 N N . PHE A 1 83 ? 0.831 12.763 8.578 1.00 90.31 83 PHE A N 1
ATOM 641 C CA . PHE A 1 83 ? 1.536 11.561 8.135 1.00 90.31 83 PHE A CA 1
ATOM 642 C C . PHE A 1 83 ? 1.588 11.444 6.606 1.00 90.31 83 PHE A C 1
ATOM 644 O O . PHE A 1 83 ? 2.619 11.038 6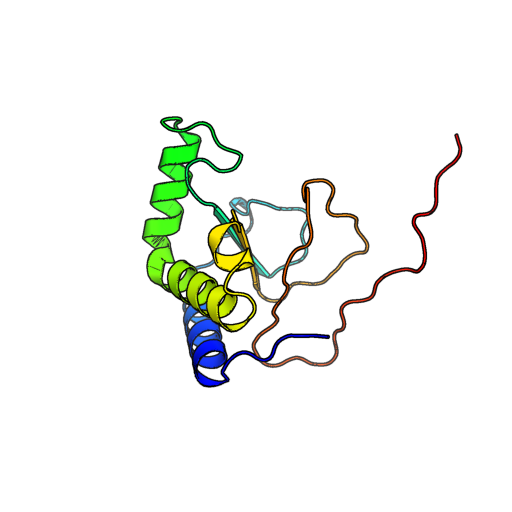.062 1.00 90.31 83 PHE A O 1
ATOM 651 N N . ALA A 1 84 ? 0.541 11.885 5.901 1.00 92.25 84 ALA A N 1
ATOM 652 C CA . ALA A 1 84 ? 0.491 11.920 4.438 1.00 92.25 84 ALA A CA 1
ATOM 653 C C . ALA A 1 84 ? 1.639 12.734 3.799 1.00 92.25 84 ALA A C 1
ATOM 655 O O . ALA A 1 84 ? 2.040 12.489 2.662 1.00 92.25 84 ALA A O 1
ATOM 656 N N . GLN A 1 85 ? 2.247 13.666 4.536 1.00 90.75 85 GLN A N 1
ATOM 657 C CA . GLN A 1 85 ? 3.412 14.412 4.050 1.00 90.75 85 GLN A CA 1
ATOM 658 C C . GLN A 1 85 ? 4.716 13.605 4.140 1.00 90.75 85 GLN A C 1
ATOM 660 O O . GLN A 1 85 ? 5.669 13.890 3.416 1.00 90.75 85 GLN A O 1
ATOM 665 N N . ARG A 1 86 ? 4.768 12.586 5.007 1.00 89.50 86 ARG A N 1
ATOM 666 C CA . ARG A 1 86 ? 6.008 11.895 5.398 1.00 89.50 86 ARG A CA 1
ATOM 667 C C . ARG A 1 86 ? 6.090 10.437 4.960 1.00 89.50 86 ARG A C 1
ATOM 669 O O . ARG A 1 86 ? 7.197 9.913 4.885 1.00 89.50 86 ARG A O 1
ATOM 676 N N . TRP A 1 87 ? 4.968 9.778 4.667 1.00 90.19 87 TRP A N 1
ATOM 677 C CA . TRP A 1 87 ? 4.986 8.374 4.249 1.00 90.19 87 TRP A CA 1
ATOM 678 C C . TRP A 1 87 ? 5.842 8.174 2.990 1.00 90.19 87 TRP A C 1
ATOM 680 O O . TRP A 1 87 ? 5.860 9.012 2.081 1.00 90.19 87 TRP A O 1
ATOM 690 N N . THR A 1 88 ? 6.587 7.072 2.951 1.00 89.56 88 THR A N 1
ATOM 691 C CA . THR A 1 88 ? 7.601 6.813 1.917 1.00 89.56 88 THR A CA 1
ATOM 692 C C . THR A 1 88 ? 7.200 5.702 0.963 1.00 89.56 88 THR A C 1
ATOM 694 O O . THR A 1 88 ? 7.655 5.689 -0.181 1.00 89.56 88 THR A O 1
ATOM 697 N N . SER A 1 89 ? 6.368 4.763 1.409 1.00 91.69 89 SER A N 1
ATOM 698 C CA . SER A 1 89 ? 5.971 3.610 0.613 1.00 91.69 89 SER A CA 1
ATOM 699 C C . SER A 1 89 ? 4.653 3.002 1.072 1.00 91.69 89 SER A C 1
ATOM 701 O O . SER A 1 89 ? 4.238 3.184 2.215 1.00 91.69 89 SER A O 1
ATOM 703 N N . VAL A 1 90 ? 4.015 2.265 0.166 1.00 93.69 90 VAL A N 1
ATOM 704 C CA . VAL A 1 90 ? 2.831 1.447 0.436 1.00 93.69 90 VAL A CA 1
ATOM 705 C C . VAL A 1 90 ? 3.061 0.045 -0.110 1.00 93.69 90 VAL A C 1
ATOM 707 O O . VAL A 1 90 ? 3.530 -0.131 -1.239 1.00 93.69 90 VAL A O 1
ATOM 710 N N . ALA A 1 91 ? 2.732 -0.954 0.704 1.00 93.06 91 ALA A N 1
ATOM 711 C CA . ALA A 1 91 ? 2.658 -2.343 0.286 1.00 93.06 91 ALA A CA 1
ATOM 712 C C . ALA A 1 91 ? 1.192 -2.710 0.034 1.00 93.06 91 ALA A C 1
ATOM 714 O O . ALA A 1 91 ? 0.359 -2.660 0.935 1.00 93.06 91 ALA A O 1
ATOM 715 N N . LEU A 1 92 ? 0.890 -3.095 -1.200 1.00 94.81 92 LEU A N 1
ATOM 716 C CA . LEU A 1 92 ? -0.423 -3.542 -1.639 1.00 94.81 92 LEU A CA 1
ATOM 717 C C . LEU A 1 92 ? -0.403 -5.063 -1.757 1.00 94.81 92 LEU A C 1
ATOM 719 O O . LEU A 1 92 ? 0.513 -5.647 -2.348 1.00 94.81 92 LEU A O 1
ATOM 723 N N . THR A 1 93 ? -1.417 -5.714 -1.194 1.00 93.88 93 THR A N 1
ATOM 724 C CA . THR A 1 93 ? -1.513 -7.175 -1.173 1.00 93.88 93 THR A CA 1
ATOM 725 C C . THR A 1 93 ? -2.903 -7.641 -1.588 1.00 93.88 93 THR A C 1
ATOM 727 O O . THR A 1 93 ? -3.895 -6.961 -1.341 1.00 93.88 93 THR A O 1
ATOM 730 N N . LYS A 1 94 ? -2.978 -8.812 -2.229 1.00 93.81 94 LYS A N 1
ATOM 731 C CA . LYS A 1 94 ? -4.236 -9.443 -2.648 1.00 93.81 94 LYS A CA 1
ATOM 732 C C . LYS A 1 94 ? -4.382 -10.805 -1.990 1.00 93.81 94 LYS A C 1
ATOM 734 O O . LYS A 1 94 ? -3.579 -11.694 -2.256 1.00 93.81 94 LYS A O 1
ATOM 739 N N . GLN A 1 95 ? -5.446 -10.992 -1.211 1.00 91.44 95 GLN A N 1
ATOM 740 C CA . GLN A 1 95 ? -5.697 -12.235 -0.467 1.00 91.44 95 GLN A CA 1
ATOM 741 C C . GLN A 1 95 ? -4.513 -12.616 0.434 1.00 91.44 95 GLN A C 1
ATOM 743 O O . GLN A 1 95 ? -4.039 -13.754 0.444 1.00 91.44 95 GLN A O 1
ATOM 748 N N . PHE A 1 96 ? -3.992 -11.620 1.152 1.00 90.12 96 PHE A N 1
ATOM 749 C CA . PHE A 1 96 ? -2.902 -11.807 2.096 1.00 90.12 96 PHE A CA 1
ATOM 750 C C . PHE A 1 96 ? -3.341 -12.676 3.272 1.00 90.12 96 PHE A C 1
ATOM 752 O O . PHE A 1 96 ? -4.381 -12.452 3.886 1.00 90.12 96 PHE A O 1
ATOM 759 N N . THR A 1 97 ? -2.510 -13.659 3.602 1.00 87.94 97 THR A N 1
ATOM 760 C CA . THR A 1 97 ? -2.629 -14.455 4.819 1.00 87.94 97 THR A CA 1
ATOM 761 C C . THR A 1 97 ? -1.468 -14.104 5.733 1.00 87.94 97 THR A C 1
ATOM 763 O O . THR A 1 97 ? -0.310 -14.391 5.417 1.00 87.94 97 THR A O 1
ATOM 766 N N . GLY A 1 98 ? -1.791 -13.496 6.874 1.00 81.88 98 GLY A N 1
ATOM 767 C CA . GLY A 1 98 ? -0.808 -13.135 7.884 1.00 81.88 98 GLY A CA 1
ATOM 768 C C . GLY A 1 98 ? -0.056 -14.343 8.438 1.00 81.88 98 GLY A C 1
ATOM 769 O O . GLY A 1 98 ? -0.597 -15.437 8.589 1.00 81.88 98 GLY A O 1
ATOM 770 N N . SER A 1 99 ? 1.205 -14.115 8.779 1.00 81.44 99 SER A N 1
ATOM 771 C CA . SER A 1 99 ? 1.998 -14.968 9.662 1.00 81.44 99 SER A CA 1
ATOM 772 C C . SER A 1 99 ? 2.558 -14.093 10.781 1.00 81.44 99 SER A C 1
ATOM 774 O O . SER A 1 99 ? 2.882 -12.942 10.491 1.00 81.44 99 SER A O 1
ATOM 776 N N . PRO A 1 100 ? 2.714 -14.580 12.023 1.00 82.38 100 PRO A N 1
ATOM 777 C CA . PRO A 1 100 ? 3.370 -13.805 13.076 1.00 82.38 100 PRO A CA 1
ATOM 778 C C . PRO A 1 100 ? 4.763 -13.343 12.628 1.00 82.38 100 PRO A C 1
ATOM 780 O O . PRO A 1 100 ? 5.582 -14.161 12.207 1.00 82.38 100 PRO A O 1
ATOM 783 N N . HIS A 1 101 ? 5.016 -12.035 12.660 1.00 82.56 101 HIS A N 1
ATOM 784 C CA . HIS A 1 101 ? 6.312 -11.446 12.322 1.00 82.56 101 HIS A CA 1
ATOM 785 C C . HIS A 1 101 ? 6.477 -10.062 12.958 1.00 82.56 101 HIS A C 1
ATOM 787 O O . HIS A 1 101 ? 5.523 -9.482 13.474 1.00 82.56 101 HIS A O 1
ATOM 793 N N . ILE A 1 102 ? 7.710 -9.557 12.911 1.00 81.50 102 ILE A N 1
ATOM 794 C CA . ILE A 1 102 ? 8.068 -8.181 13.254 1.00 81.50 102 ILE A CA 1
ATOM 795 C C . ILE A 1 102 ? 8.549 -7.507 11.968 1.00 81.50 102 ILE A C 1
ATOM 797 O O . ILE A 1 102 ? 9.424 -8.044 11.278 1.00 81.50 102 ILE A O 1
ATOM 801 N N . ASP A 1 103 ? 8.005 -6.333 11.664 1.00 79.38 103 ASP A N 1
ATOM 802 C CA . ASP A 1 103 ? 8.484 -5.489 10.571 1.00 79.38 103 ASP A CA 1
ATOM 803 C C . ASP A 1 103 ? 9.740 -4.732 11.006 1.00 79.38 103 ASP A C 1
ATOM 805 O O . ASP A 1 103 ? 9.675 -3.623 11.528 1.00 79.38 103 ASP A O 1
ATOM 809 N N . HIS A 1 104 ? 10.901 -5.358 10.812 1.00 80.94 104 HIS A N 1
ATOM 810 C CA . HIS A 1 104 ? 12.195 -4.814 11.238 1.00 80.94 104 HIS A CA 1
ATOM 811 C C . HIS A 1 104 ? 12.629 -3.576 10.438 1.00 80.94 104 HIS A C 1
ATOM 813 O O . HIS A 1 104 ? 13.444 -2.797 10.922 1.00 80.94 104 HIS A O 1
ATOM 819 N N . ASP A 1 105 ? 12.087 -3.398 9.230 1.00 76.44 105 ASP A N 1
ATOM 820 C CA . ASP A 1 105 ? 12.430 -2.285 8.338 1.00 76.44 105 ASP A CA 1
ATOM 821 C C . ASP A 1 105 ? 11.629 -1.006 8.663 1.00 76.44 105 ASP A C 1
ATOM 823 O O . ASP A 1 105 ? 11.976 0.081 8.201 1.00 76.44 105 ASP A O 1
ATOM 827 N N . ASN A 1 106 ? 10.560 -1.110 9.463 1.00 75.62 106 ASN A N 1
ATOM 828 C CA . ASN A 1 106 ? 9.734 0.037 9.828 1.00 75.62 106 ASN A CA 1
ATOM 829 C C . ASN A 1 106 ? 10.416 0.842 10.941 1.00 75.62 106 ASN A C 1
ATOM 831 O O . ASN A 1 106 ? 10.509 0.409 12.087 1.00 75.62 106 ASN A O 1
ATOM 835 N N . THR A 1 107 ? 10.849 2.058 10.617 1.00 78.12 107 THR A N 1
ATOM 836 C CA . THR A 1 107 ? 11.457 2.997 11.576 1.00 78.12 107 THR A CA 1
ATOM 837 C C . THR A 1 107 ? 10.425 3.825 12.353 1.00 78.12 107 THR A C 1
ATOM 839 O O . THR A 1 107 ? 10.790 4.631 13.208 1.00 78.12 107 THR A O 1
ATOM 842 N N . GLY A 1 108 ? 9.130 3.623 12.086 1.00 80.50 108 GLY A N 1
ATOM 843 C CA . GLY A 1 108 ? 8.022 4.342 12.710 1.00 80.50 108 GLY A CA 1
ATOM 844 C C . GLY A 1 108 ? 6.679 3.614 12.567 1.00 80.50 108 GLY A C 1
ATOM 845 O O . GLY A 1 108 ? 6.625 2.520 12.001 1.00 80.50 108 GLY A O 1
ATOM 846 N N . PRO A 1 109 ? 5.586 4.197 13.094 1.00 81.81 109 PRO A N 1
ATOM 847 C CA . PRO A 1 109 ? 4.250 3.629 12.953 1.00 81.81 109 PRO A CA 1
ATOM 848 C C . PRO A 1 109 ? 3.824 3.582 11.481 1.00 81.81 109 PRO A C 1
ATOM 850 O O . PRO A 1 109 ? 4.188 4.453 10.690 1.00 81.81 109 PRO A O 1
ATOM 853 N N . PHE A 1 110 ? 3.005 2.591 11.134 1.00 87.31 110 PHE A N 1
ATOM 854 C CA . PHE A 1 110 ? 2.393 2.468 9.815 1.00 87.31 110 PHE A CA 1
ATOM 855 C C . PHE A 1 110 ? 0.869 2.403 9.926 1.00 87.31 110 PHE A C 1
ATOM 857 O O . PHE A 1 110 ? 0.311 2.041 10.965 1.00 87.31 110 PHE A O 1
ATOM 864 N N . TYR A 1 111 ? 0.206 2.751 8.828 1.00 90.50 111 TYR A N 1
ATOM 865 C CA . TYR A 1 111 ? -1.235 2.624 8.668 1.00 90.50 111 TYR A CA 1
ATOM 866 C C . TYR A 1 111 ? -1.555 1.357 7.876 1.00 90.50 111 TYR A C 1
ATOM 868 O O . TYR A 1 111 ? -0.853 1.013 6.927 1.00 90.50 111 TYR A O 1
ATOM 876 N N . GLY A 1 112 ? -2.618 0.662 8.277 1.00 91.25 112 GLY A N 1
ATOM 877 C CA . GLY A 1 112 ? -3.132 -0.513 7.584 1.00 91.25 112 GLY A CA 1
ATOM 878 C C . GLY A 1 112 ? -4.598 -0.319 7.224 1.00 91.25 112 GLY A C 1
ATOM 879 O O . GLY A 1 112 ? -5.389 0.112 8.063 1.00 91.25 112 GLY A O 1
ATOM 880 N N . VAL A 1 113 ? -4.950 -0.666 5.988 1.00 92.25 113 VAL A N 1
ATOM 881 C CA . VAL A 1 113 ? -6.327 -0.698 5.489 1.00 92.25 113 VAL A CA 1
ATOM 882 C C . VAL A 1 113 ? -6.571 -2.039 4.801 1.00 92.25 113 VAL A C 1
ATOM 884 O O . VAL A 1 113 ? -5.684 -2.575 4.135 1.00 92.25 113 VAL A O 1
ATOM 887 N N . ALA A 1 114 ? -7.769 -2.587 4.973 1.00 92.62 114 ALA A N 1
ATOM 888 C CA . ALA A 1 114 ? -8.230 -3.765 4.254 1.00 92.62 114 ALA A CA 1
ATOM 889 C C . ALA A 1 114 ? -9.573 -3.426 3.601 1.00 92.62 114 ALA A C 1
ATOM 891 O O . ALA A 1 114 ? -10.477 -2.946 4.281 1.00 92.62 114 ALA A O 1
ATOM 892 N N . VAL A 1 115 ? -9.681 -3.654 2.291 1.00 94.31 115 VAL A N 1
ATOM 893 C CA . VAL A 1 115 ? -10.880 -3.360 1.492 1.00 94.31 115 VAL A CA 1
ATOM 894 C C . VAL A 1 115 ? -11.400 -4.611 0.796 1.00 94.31 115 VAL A C 1
ATOM 896 O O . VAL A 1 115 ? -10.621 -5.481 0.399 1.00 94.31 115 VAL A O 1
ATOM 899 N N . GLY A 1 116 ? -12.718 -4.679 0.625 1.00 94.00 116 GLY A N 1
ATOM 900 C CA . GLY A 1 116 ? -13.408 -5.804 0.006 1.00 94.00 116 GLY A CA 1
ATOM 901 C C . GLY A 1 116 ? -14.207 -6.641 0.996 1.00 94.00 116 GLY A C 1
ATOM 902 O O . GLY A 1 116 ? -14.543 -6.211 2.097 1.00 94.00 116 GLY A O 1
ATOM 903 N N . GLU A 1 117 ? -14.541 -7.847 0.558 1.00 93.44 117 GLU A N 1
ATOM 904 C CA . GLU A 1 117 ? -15.370 -8.782 1.309 1.00 93.44 117 GLU A CA 1
ATOM 905 C C . GLU A 1 117 ? -14.481 -9.814 2.001 1.00 93.44 117 GLU A C 1
ATOM 907 O O . GLU A 1 117 ? -13.642 -10.458 1.366 1.00 93.44 117 GLU A O 1
ATOM 912 N N . PHE A 1 118 ? -14.683 -9.987 3.305 1.00 89.38 118 PHE A N 1
ATOM 913 C CA . PHE A 1 118 ? -13.884 -10.884 4.133 1.00 89.38 118 PHE A CA 1
ATOM 914 C C . PHE A 1 118 ? -14.784 -11.855 4.891 1.00 89.38 118 PHE A C 1
ATOM 916 O O . PHE A 1 118 ? -15.845 -11.487 5.390 1.00 89.38 118 PHE A O 1
ATOM 923 N N . THR A 1 119 ? -14.331 -13.100 5.029 1.00 89.62 119 THR A N 1
ATOM 924 C CA . THR A 1 119 ? -14.885 -14.043 6.007 1.00 89.62 119 THR A CA 1
ATOM 925 C C . THR A 1 119 ? -13.902 -14.145 7.169 1.00 89.62 119 THR A C 1
ATOM 927 O O . THR A 1 119 ? -12.877 -14.816 7.064 1.00 89.62 119 THR A O 1
ATOM 930 N N . GLY A 1 120 ? -14.197 -13.450 8.270 1.00 85.12 120 GLY A N 1
ATOM 931 C CA . GLY A 1 120 ? -13.288 -13.329 9.412 1.00 85.12 120 GLY A CA 1
ATOM 932 C C . GLY A 1 120 ? -12.103 -12.391 9.147 1.00 85.12 120 GLY A C 1
ATOM 933 O O . GLY A 1 120 ? -12.180 -11.500 8.306 1.00 85.12 120 GLY A O 1
ATOM 934 N N . GLY A 1 121 ? -11.006 -12.600 9.880 1.00 83.25 121 GLY A N 1
ATOM 935 C CA . GLY A 1 121 ? -9.794 -11.781 9.806 1.00 83.25 121 GLY A CA 1
ATOM 936 C C . GLY A 1 121 ? -9.718 -10.720 10.906 1.00 83.25 121 GLY A C 1
ATOM 937 O O . GLY A 1 121 ? -10.698 -10.065 11.244 1.00 83.25 121 GLY A O 1
ATOM 938 N N . ALA A 1 122 ? -8.531 -10.571 11.487 1.00 83.12 122 ALA A N 1
ATOM 939 C CA . ALA A 1 122 ? -8.211 -9.526 12.448 1.00 83.12 122 ALA A CA 1
ATOM 940 C C . ALA A 1 122 ? -6.701 -9.282 12.433 1.00 83.12 122 ALA A C 1
ATOM 942 O O . ALA A 1 122 ? -5.917 -10.210 12.224 1.00 83.12 122 ALA A O 1
ATOM 943 N N . ILE A 1 123 ? -6.290 -8.041 12.695 1.00 83.50 123 ILE A N 1
ATOM 944 C CA . ILE A 1 123 ? -4.908 -7.775 13.092 1.00 83.50 123 ILE A CA 1
ATOM 945 C C . ILE A 1 123 ? -4.788 -8.184 14.559 1.00 83.50 123 ILE A C 1
ATOM 947 O O . ILE A 1 123 ? -5.422 -7.592 15.433 1.00 83.50 123 ILE A O 1
ATOM 951 N N . CYS A 1 124 ? -3.984 -9.211 14.820 1.00 85.12 124 CYS A N 1
ATOM 952 C CA . CYS A 1 124 ? -3.694 -9.692 16.163 1.00 85.12 124 CYS A CA 1
ATOM 953 C C . CYS A 1 124 ? -2.267 -9.301 16.540 1.00 85.12 124 CYS A C 1
ATOM 955 O O . CYS A 1 124 ? -1.324 -9.606 15.812 1.00 85.12 124 CYS A O 1
ATOM 957 N N . VAL A 1 125 ? -2.113 -8.643 17.687 1.00 81.38 125 VAL A N 1
ATOM 958 C CA . VAL A 1 125 ? -0.803 -8.332 18.265 1.00 81.38 125 VAL A CA 1
ATOM 959 C C . VAL A 1 125 ? -0.558 -9.318 19.398 1.00 81.38 125 VAL A C 1
ATOM 961 O O . VAL A 1 125 ? -1.336 -9.371 20.351 1.00 81.38 125 VAL A O 1
ATOM 964 N N . GLU A 1 126 ? 0.501 -10.117 19.294 1.00 77.75 126 GLU A N 1
ATOM 965 C CA . GLU A 1 126 ? 0.909 -10.994 20.391 1.00 77.75 126 GLU A CA 1
ATOM 966 C C . GLU A 1 126 ? 1.433 -10.141 21.556 1.00 77.75 126 GLU A C 1
ATOM 968 O O . GLU A 1 126 ? 2.254 -9.238 21.371 1.00 77.75 126 GLU A O 1
ATOM 973 N N . ALA A 1 127 ? 0.935 -10.397 22.767 1.00 59.84 127 ALA A N 1
ATOM 974 C CA . ALA A 1 127 ? 1.337 -9.662 23.959 1.00 59.84 127 ALA A CA 1
ATOM 975 C C . ALA A 1 127 ? 2.788 -10.009 24.344 1.00 59.84 127 ALA A C 1
ATOM 977 O O . ALA A 1 127 ? 3.043 -10.965 25.073 1.00 59.84 127 ALA A O 1
ATOM 978 N N . GLY A 1 128 ? 3.729 -9.199 23.857 1.00 59.50 128 GLY A N 1
ATOM 979 C CA . GLY A 1 128 ? 5.116 -9.139 24.314 1.00 59.50 128 GLY A CA 1
ATOM 980 C C . GLY A 1 128 ? 6.136 -9.725 23.327 1.00 59.50 128 GLY A C 1
ATOM 981 O O . GLY A 1 128 ? 5.996 -10.875 22.907 1.00 59.50 128 GLY A O 1
ATOM 982 N N . PRO A 1 129 ? 7.220 -8.996 22.992 1.00 55.31 129 PRO A N 1
ATOM 983 C CA . PRO A 1 129 ? 8.370 -9.617 22.357 1.00 55.31 129 PRO A CA 1
ATOM 984 C C . PRO A 1 129 ? 8.984 -10.599 23.360 1.00 55.31 129 PRO A C 1
ATOM 986 O O . PRO A 1 129 ? 9.418 -10.207 24.444 1.00 55.31 129 PRO A O 1
ATOM 989 N N . ARG A 1 130 ? 9.035 -11.891 23.020 1.00 54.03 130 ARG A N 1
ATOM 990 C CA . ARG A 1 130 ? 9.884 -12.833 23.755 1.00 54.03 130 ARG A CA 1
ATOM 991 C C . ARG A 1 130 ? 11.333 -12.421 23.514 1.00 54.03 130 ARG A C 1
ATOM 993 O O . ARG A 1 130 ? 11.931 -12.818 22.516 1.00 54.03 130 ARG A O 1
ATOM 1000 N N . LEU A 1 131 ? 11.886 -11.616 24.419 1.00 45.25 131 LEU A N 1
ATOM 1001 C CA . LEU A 1 131 ? 13.326 -11.449 24.569 1.00 45.25 131 LEU A CA 1
ATOM 1002 C C . LEU A 1 131 ? 13.915 -12.851 24.748 1.00 45.25 131 LEU A C 1
ATOM 1004 O O . LEU A 1 131 ? 13.779 -13.467 25.804 1.00 45.25 131 LEU A O 1
ATOM 1008 N N . ARG A 1 132 ? 14.528 -13.389 23.691 1.00 44.44 132 ARG A N 1
ATOM 1009 C CA . ARG A 1 132 ? 15.454 -14.507 23.840 1.00 44.44 132 ARG A CA 1
ATOM 1010 C C . ARG A 1 132 ? 16.679 -13.937 24.539 1.00 44.44 132 ARG A C 1
ATOM 1012 O O . ARG A 1 132 ? 17.516 -13.312 23.898 1.00 44.44 132 ARG A O 1
ATOM 1019 N N . VAL A 1 133 ? 16.725 -14.097 25.856 1.00 44.38 133 VAL A N 1
ATOM 1020 C CA . VAL A 1 133 ? 17.952 -13.914 26.628 1.00 44.38 133 VAL A CA 1
ATOM 1021 C C . VAL A 1 133 ? 18.863 -15.073 26.226 1.00 44.38 133 VAL A C 1
ATOM 1023 O O . VAL A 1 133 ? 18.528 -16.230 26.486 1.00 44.38 133 VAL A O 1
ATOM 1026 N N . GLY A 1 134 ? 19.908 -14.758 25.463 1.00 48.97 134 GLY A N 1
ATOM 1027 C CA . GLY A 1 134 ? 21.031 -15.655 25.191 1.00 48.97 134 GLY A CA 1
ATOM 1028 C C . GLY A 1 134 ? 22.108 -15.495 26.247 1.00 48.97 134 GLY A C 1
ATOM 1029 O O . GLY A 1 134 ? 22.166 -14.397 26.846 1.00 48.97 134 GLY A O 1
#

pLDDT: mean 85.37, std 12.52, range [44.38, 98.06]

Organism: Alexandrium catenella (NCBI:txid2925)

Radius of gyration: 16.1 Å; chains: 1; bounding box: 38×31×41 Å